Protein AF-A0A7X0IZ87-F1 (afdb_monomer)

Structure (mmCIF, N/CA/C/O backbone):
data_AF-A0A7X0IZ87-F1
#
_entry.id   AF-A0A7X0IZ87-F1
#
loop_
_atom_site.group_PDB
_atom_site.id
_atom_site.type_symbol
_atom_site.label_atom_id
_atom_site.label_alt_id
_atom_site.label_comp_id
_atom_site.label_asym_id
_atom_site.label_entity_id
_atom_site.label_seq_id
_atom_site.pdbx_PDB_ins_code
_atom_site.Cartn_x
_atom_site.Cartn_y
_atom_site.Cartn_z
_atom_site.occupancy
_atom_site.B_iso_or_equiv
_atom_site.auth_seq_id
_atom_site.auth_comp_id
_atom_site.auth_asym_id
_atom_site.auth_atom_id
_atom_site.pdbx_PDB_model_num
ATOM 1 N N . MET A 1 1 ? -37.118 -0.835 -7.714 1.00 41.34 1 MET A N 1
ATOM 2 C CA . MET A 1 1 ? -36.162 -0.136 -6.827 1.00 41.34 1 MET A CA 1
ATOM 3 C C . MET A 1 1 ? -36.155 -0.870 -5.497 1.00 41.34 1 MET A C 1
ATOM 5 O O . MET A 1 1 ? -37.149 -0.813 -4.791 1.00 41.34 1 MET A O 1
ATOM 9 N N . ALA A 1 2 ? -35.115 -1.652 -5.203 1.00 43.41 2 ALA A N 1
ATOM 10 C CA . ALA A 1 2 ? -35.039 -2.392 -3.946 1.00 43.41 2 ALA A CA 1
ATOM 11 C C . ALA A 1 2 ? -34.623 -1.430 -2.823 1.00 43.41 2 ALA A C 1
ATOM 13 O O . ALA A 1 2 ? -33.450 -1.084 -2.689 1.00 43.41 2 ALA A O 1
ATOM 14 N N . THR A 1 3 ? -35.591 -0.963 -2.040 1.00 53.06 3 THR A N 1
ATOM 15 C CA . THR A 1 3 ? -35.353 -0.289 -0.762 1.00 53.06 3 THR A CA 1
ATOM 16 C C . THR A 1 3 ? -34.853 -1.335 0.230 1.00 53.06 3 THR A C 1
ATOM 18 O O . THR A 1 3 ? -35.638 -2.000 0.899 1.00 53.06 3 THR A O 1
ATOM 21 N N . GLY A 1 4 ? -33.537 -1.550 0.256 1.00 57.09 4 GLY A N 1
ATOM 22 C CA . GLY A 1 4 ? -32.901 -2.477 1.185 1.00 57.09 4 GLY A CA 1
ATOM 23 C C . GLY A 1 4 ? -33.072 -1.985 2.618 1.00 57.09 4 GLY A C 1
ATOM 24 O O . GLY A 1 4 ? -32.420 -1.024 3.028 1.00 57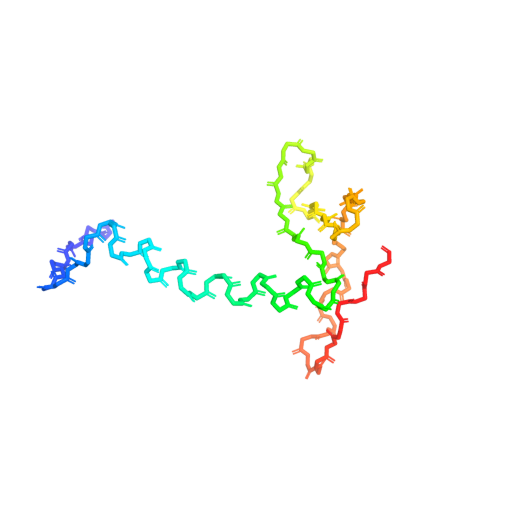.09 4 GLY A O 1
ATOM 25 N N . GLU A 1 5 ? -33.952 -2.635 3.375 1.00 59.97 5 GLU A N 1
ATOM 26 C CA . GLU A 1 5 ? -34.069 -2.445 4.816 1.00 59.97 5 GLU A CA 1
ATOM 27 C C . GLU A 1 5 ? -32.686 -2.623 5.454 1.00 59.97 5 GLU A C 1
ATOM 29 O O . GLU A 1 5 ? -32.057 -3.681 5.348 1.00 59.97 5 GLU A O 1
ATOM 34 N N . LYS A 1 6 ? -32.177 -1.565 6.097 1.00 65.31 6 LYS A N 1
ATOM 35 C CA . LYS A 1 6 ? -30.925 -1.615 6.856 1.00 65.31 6 LYS A CA 1
ATOM 36 C C . LYS A 1 6 ? -31.125 -2.576 8.025 1.00 65.31 6 LYS A C 1
ATOM 38 O O . LYS A 1 6 ? -31.597 -2.169 9.085 1.00 65.31 6 LYS A O 1
ATOM 43 N N . ARG A 1 7 ? -30.767 -3.849 7.836 1.00 66.12 7 ARG A N 1
ATOM 44 C CA . ARG A 1 7 ? -30.656 -4.825 8.924 1.00 66.12 7 ARG A CA 1
ATOM 45 C C . ARG A 1 7 ? -29.737 -4.215 9.980 1.00 66.12 7 ARG A C 1
ATOM 47 O O . ARG A 1 7 ? -28.547 -4.033 9.728 1.00 66.12 7 ARG A O 1
ATOM 54 N N . LYS A 1 8 ? -30.304 -3.825 11.126 1.00 62.88 8 LYS A N 1
ATOM 55 C CA . LYS A 1 8 ? -29.536 -3.309 12.261 1.00 62.88 8 LYS A CA 1
ATOM 56 C C . LYS A 1 8 ? -28.564 -4.406 12.676 1.00 62.88 8 LYS A C 1
ATOM 58 O O . LYS A 1 8 ? -28.984 -5.462 13.140 1.00 62.88 8 LYS A O 1
ATOM 63 N N . LEU A 1 9 ? -27.275 -4.175 12.451 1.00 67.62 9 LEU A N 1
ATOM 64 C CA . LEU A 1 9 ? -26.228 -5.042 12.969 1.00 67.62 9 LEU A CA 1
ATOM 65 C C . LEU A 1 9 ? -26.371 -5.043 14.494 1.00 67.62 9 LEU A C 1
ATOM 67 O O . LEU A 1 9 ? -26.313 -3.987 15.118 1.00 67.62 9 LEU A O 1
ATOM 71 N N . PHE A 1 10 ? -26.591 -6.220 15.082 1.00 67.81 10 PHE A N 1
AT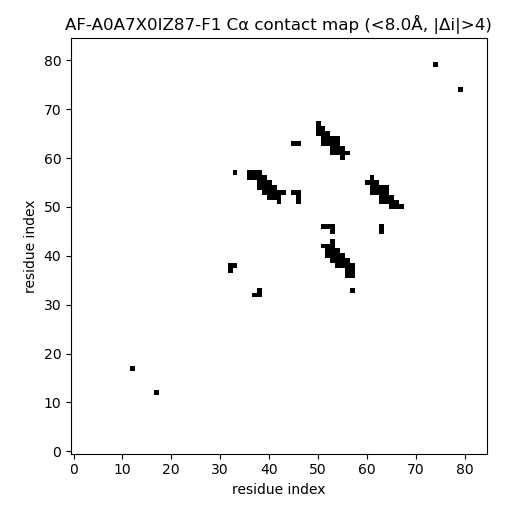OM 72 C CA . PHE A 1 10 ? -26.747 -6.387 16.534 1.00 67.81 10 PHE A CA 1
ATOM 73 C C . PHE A 1 10 ? -25.508 -5.929 17.317 1.00 67.81 10 PHE A C 1
ATOM 75 O O . PHE A 1 10 ? -25.584 -5.684 18.516 1.00 67.81 10 PHE A O 1
ATOM 82 N N . PHE A 1 11 ? -24.372 -5.794 16.631 1.00 75.62 11 PHE A N 1
ATOM 83 C CA . PHE A 1 11 ? -23.132 -5.285 17.179 1.00 75.62 11 PHE A CA 1
ATOM 84 C C . PHE A 1 11 ? -22.312 -4.624 16.065 1.00 75.62 11 PHE A C 1
ATOM 86 O O . PHE A 1 11 ? -21.979 -5.261 15.063 1.00 75.62 11 PHE A O 1
ATOM 93 N N . GLU A 1 12 ? -21.979 -3.348 16.235 1.00 82.44 12 GLU A N 1
ATOM 94 C CA . GLU A 1 12 ? -21.047 -2.624 15.376 1.00 82.44 12 GLU A CA 1
ATOM 95 C C . GLU A 1 12 ? -19.906 -2.090 16.242 1.00 82.44 12 GLU A C 1
ATOM 97 O O . GLU A 1 12 ? -20.135 -1.383 17.220 1.00 82.44 12 GLU A O 1
ATOM 102 N N . LEU A 1 13 ? -18.668 -2.436 15.881 1.00 85.50 13 LEU A N 1
ATOM 103 C CA . LEU A 1 13 ? -17.484 -1.908 16.554 1.00 85.50 13 LEU A CA 1
ATOM 104 C C . LEU A 1 13 ? -17.429 -0.386 16.418 1.00 85.50 13 LEU A C 1
ATOM 106 O O . LEU A 1 13 ? -17.714 0.163 15.347 1.00 85.50 13 LEU A O 1
ATOM 110 N N . SER A 1 14 ? -16.964 0.289 17.467 1.00 90.44 14 SER A N 1
ATOM 111 C CA . SER A 1 14 ? -16.674 1.716 17.381 1.00 90.44 14 SER A CA 1
ATOM 112 C C . SER A 1 14 ? -15.642 1.987 16.280 1.00 90.44 14 SER A C 1
ATOM 114 O O . SER A 1 14 ? -14.819 1.135 15.923 1.00 90.44 14 SER A O 1
ATOM 116 N N . LYS A 1 15 ? -15.644 3.209 15.737 1.00 89.69 15 LYS A N 1
ATOM 117 C CA . LYS A 1 15 ? -14.664 3.626 14.719 1.00 89.69 15 LYS A CA 1
ATOM 118 C C . LYS A 1 15 ? -13.218 3.380 15.181 1.00 89.69 15 LYS A C 1
ATOM 120 O O . LYS A 1 15 ? -12.404 2.903 14.395 1.00 89.69 15 LYS A O 1
ATOM 125 N N . SER A 1 16 ? -12.936 3.645 16.457 1.00 92.62 16 SER A N 1
ATOM 126 C CA . SER A 1 16 ? -11.622 3.434 17.075 1.00 92.62 16 SER A CA 1
ATOM 127 C C . SER A 1 16 ? -11.217 1.957 17.086 1.00 92.62 16 SER A C 1
ATOM 129 O O . SER A 1 16 ? -10.103 1.604 16.701 1.00 92.62 16 SER A O 1
ATOM 131 N N . GLU A 1 17 ? -12.134 1.057 17.446 1.00 92.44 17 GLU A N 1
ATOM 132 C CA . GLU A 1 17 ? -11.853 -0.382 17.464 1.00 92.44 17 GLU A CA 1
ATOM 133 C C . GLU A 1 17 ? -11.649 -0.952 16.062 1.00 92.44 17 GLU A C 1
ATOM 135 O O . GLU A 1 17 ? -10.760 -1.785 15.862 1.00 92.44 17 GLU A O 1
ATOM 140 N N . LYS A 1 18 ? -12.431 -0.483 15.082 1.00 92.00 18 LYS A N 1
ATOM 141 C CA . LYS A 1 18 ? -12.233 -0.834 13.670 1.00 92.00 18 LYS A CA 1
ATOM 142 C C . LYS A 1 18 ? -10.846 -0.413 13.198 1.00 92.00 18 LYS A C 1
ATOM 144 O O . LYS A 1 18 ? -10.134 -1.222 12.608 1.00 92.00 18 LYS A O 1
ATOM 149 N N . GLU A 1 19 ? -10.436 0.817 13.502 1.00 93.38 19 GLU A N 1
ATOM 150 C CA . GLU A 1 19 ? -9.113 1.322 13.140 1.00 93.38 19 GLU A CA 1
ATOM 151 C C . GLU A 1 19 ? -7.992 0.533 13.827 1.00 93.38 19 GLU A C 1
ATOM 153 O O . GLU A 1 19 ? -7.027 0.139 13.173 1.00 93.38 19 GLU A O 1
ATOM 158 N N . LYS A 1 20 ? -8.134 0.233 15.123 1.00 94.88 20 LYS A N 1
ATOM 159 C CA . LYS A 1 20 ? -7.156 -0.560 15.877 1.00 94.88 20 LYS A CA 1
ATOM 160 C C . LYS A 1 20 ? -6.974 -1.951 15.272 1.00 94.88 20 LYS A C 1
ATOM 162 O O . LYS A 1 20 ? -5.839 -2.360 15.032 1.00 94.88 20 LYS A O 1
ATOM 167 N N . ARG A 1 21 ? -8.077 -2.655 14.985 1.00 92.94 21 ARG A N 1
ATOM 168 C CA . ARG A 1 21 ? -8.045 -3.984 14.348 1.00 92.94 21 ARG A CA 1
ATOM 169 C C . ARG A 1 21 ? -7.479 -3.928 12.932 1.00 92.94 21 ARG A C 1
ATOM 171 O O . ARG A 1 21 ? -6.735 -4.814 12.525 1.00 92.94 21 ARG A O 1
ATOM 178 N N . PHE A 1 22 ? -7.796 -2.877 12.184 1.00 92.12 22 PHE A N 1
ATOM 179 C CA . PHE A 1 22 ? -7.245 -2.692 10.849 1.00 92.12 22 PHE A CA 1
ATOM 180 C C . PHE A 1 22 ? -5.727 -2.478 10.901 1.00 92.12 22 PHE A C 1
ATOM 182 O O . PHE A 1 22 ? -4.977 -3.183 10.228 1.00 92.12 22 PHE A O 1
ATOM 189 N N . ARG A 1 23 ? -5.250 -1.576 11.767 1.00 92.69 23 ARG A N 1
ATOM 190 C CA . ARG A 1 23 ? -3.816 -1.304 11.955 1.00 92.69 23 ARG A CA 1
ATOM 191 C C . ARG A 1 23 ? -3.046 -2.522 12.463 1.00 92.69 23 ARG A C 1
ATOM 193 O O . ARG A 1 23 ? -1.914 -2.725 12.030 1.00 92.69 23 ARG A O 1
ATOM 200 N N . SER A 1 24 ? -3.639 -3.349 13.330 1.00 94.56 24 SER A N 1
ATOM 201 C CA . SER A 1 24 ? -2.973 -4.561 13.830 1.00 94.56 24 SER A CA 1
ATOM 202 C C . SER A 1 24 ? -2.698 -5.589 12.734 1.00 94.56 24 SER A C 1
ATOM 204 O O . SER A 1 24 ? -1.738 -6.340 12.851 1.00 94.56 24 SER A O 1
ATOM 206 N N . VAL A 1 25 ? -3.504 -5.610 11.668 1.00 92.88 25 VAL A N 1
ATOM 207 C CA . VAL A 1 25 ? -3.287 -6.483 10.503 1.00 92.88 25 VAL A CA 1
ATOM 208 C C . VAL A 1 25 ? -2.416 -5.799 9.449 1.00 92.88 25 VAL A C 1
ATOM 210 O O . VAL A 1 25 ? -1.522 -6.423 8.882 1.00 92.88 25 VAL A O 1
ATOM 213 N N . LEU A 1 26 ? -2.630 -4.504 9.209 1.00 90.25 26 LEU A N 1
ATOM 214 C CA . LEU A 1 26 ? -1.903 -3.748 8.193 1.00 90.25 26 LEU A CA 1
ATOM 215 C C . LEU A 1 26 ? -0.406 -3.629 8.517 1.00 90.25 26 LEU A C 1
ATOM 217 O O . LEU A 1 26 ? 0.430 -3.820 7.636 1.00 90.25 26 LEU A O 1
ATOM 221 N N . ASN A 1 27 ? -0.052 -3.337 9.771 1.00 90.69 27 ASN A N 1
ATOM 222 C CA . ASN A 1 27 ? 1.337 -3.074 10.152 1.00 90.69 27 ASN A CA 1
ATOM 223 C C . ASN A 1 27 ? 2.275 -4.279 9.916 1.00 90.69 27 ASN A C 1
ATOM 225 O O . ASN A 1 27 ? 3.336 -4.074 9.321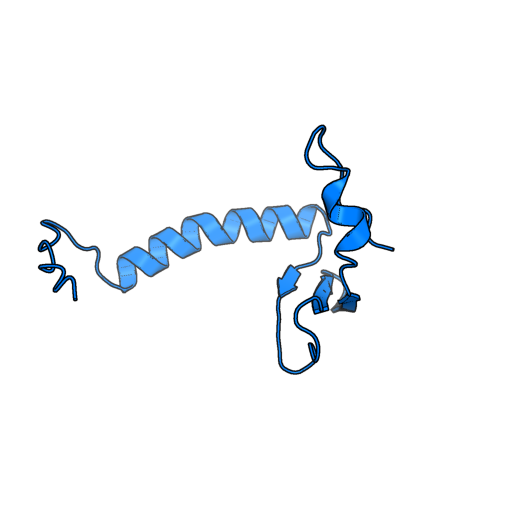 1.00 90.69 27 ASN A O 1
ATOM 229 N N . PRO A 1 28 ? 1.926 -5.524 10.307 1.00 91.31 28 PRO A N 1
ATOM 230 C CA . PRO A 1 28 ? 2.733 -6.701 9.984 1.00 91.31 28 PRO A CA 1
ATOM 231 C C . PRO A 1 28 ? 2.935 -6.915 8.482 1.00 91.31 28 PRO A C 1
ATOM 233 O O . PRO A 1 28 ? 4.042 -7.235 8.056 1.00 91.31 28 PRO A O 1
ATOM 236 N N . VAL A 1 29 ? 1.890 -6.702 7.675 1.00 87.56 29 VAL A N 1
ATOM 237 C CA . VAL A 1 29 ? 1.966 -6.848 6.213 1.00 87.56 29 VAL A CA 1
ATOM 238 C C . VAL A 1 29 ? 2.907 -5.804 5.620 1.00 87.56 29 VAL A C 1
ATOM 240 O O . VAL A 1 29 ? 3.801 -6.148 4.853 1.00 87.56 29 VAL A O 1
ATOM 243 N N . LEU A 1 30 ? 2.774 -4.539 6.026 1.00 84.06 30 LEU A N 1
ATOM 244 C CA . LEU A 1 30 ? 3.672 -3.474 5.576 1.00 84.06 30 LEU A CA 1
ATOM 245 C C . LEU A 1 30 ? 5.127 -3.734 5.983 1.00 84.06 30 LEU A C 1
ATOM 247 O O . LEU A 1 30 ? 6.035 -3.495 5.187 1.00 84.06 30 LEU A O 1
ATOM 251 N N . LYS A 1 31 ? 5.354 -4.250 7.198 1.00 85.94 31 LYS A N 1
ATOM 252 C CA . LYS A 1 31 ? 6.692 -4.622 7.670 1.00 85.94 31 LYS A CA 1
ATOM 253 C C . LYS A 1 31 ? 7.292 -5.735 6.808 1.00 85.94 31 LYS A C 1
ATOM 255 O O . LYS A 1 31 ? 8.394 -5.557 6.297 1.00 85.94 31 LYS A O 1
ATOM 260 N N . ARG A 1 32 ? 6.544 -6.819 6.574 1.00 86.56 32 ARG A N 1
ATOM 261 C CA . ARG A 1 32 ? 6.966 -7.926 5.700 1.00 86.56 32 ARG A CA 1
ATOM 262 C C . ARG A 1 32 ? 7.277 -7.434 4.284 1.00 86.56 32 ARG A C 1
ATOM 264 O O . ARG A 1 32 ? 8.317 -7.776 3.737 1.00 86.56 32 ARG A O 1
ATOM 271 N N . ASN A 1 33 ? 6.419 -6.601 3.698 1.00 82.69 33 ASN A N 1
ATOM 272 C CA . ASN A 1 33 ? 6.637 -6.081 2.345 1.00 82.69 33 ASN A CA 1
ATOM 273 C C . ASN A 1 33 ? 7.914 -5.235 2.262 1.00 82.69 33 ASN A C 1
ATOM 275 O O . ASN A 1 33 ? 8.663 -5.342 1.293 1.00 82.69 33 ASN A O 1
ATOM 279 N N . ARG A 1 34 ? 8.198 -4.434 3.298 1.00 79.81 34 ARG A N 1
ATOM 280 C CA . ARG A 1 34 ? 9.441 -3.661 3.387 1.00 79.81 34 ARG A CA 1
ATOM 281 C C . ARG A 1 34 ? 10.671 -4.564 3.483 1.00 79.81 34 ARG A C 1
ATOM 283 O O . ARG A 1 34 ? 11.650 -4.294 2.798 1.00 79.81 34 ARG A O 1
ATOM 290 N N . GLU A 1 35 ? 10.620 -5.616 4.299 1.00 85.62 35 GLU A N 1
ATOM 291 C CA . GLU A 1 35 ? 11.703 -6.606 4.428 1.00 85.62 35 GLU A CA 1
ATOM 292 C C . GLU A 1 35 ? 11.969 -7.341 3.105 1.00 85.62 35 GLU A C 1
ATOM 294 O O . GLU A 1 35 ? 13.115 -7.624 2.772 1.00 85.62 35 GLU A O 1
ATOM 299 N N . LEU A 1 36 ? 10.924 -7.572 2.306 1.00 85.56 36 LEU A N 1
ATOM 300 C CA . LEU A 1 36 ? 11.012 -8.179 0.975 1.00 85.56 36 LEU A CA 1
ATOM 301 C C . LEU A 1 36 ? 11.368 -7.185 -0.144 1.00 85.56 36 LEU A C 1
ATOM 303 O O . LEU A 1 36 ? 11.320 -7.548 -1.317 1.00 85.56 36 LEU A O 1
ATOM 307 N N . ASN A 1 37 ? 11.693 -5.931 0.188 1.00 82.00 37 ASN A N 1
ATOM 308 C CA . ASN A 1 37 ? 11.934 -4.853 -0.777 1.00 82.00 37 ASN 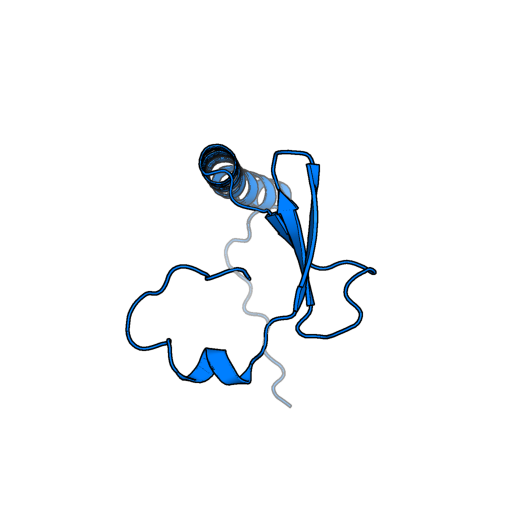A CA 1
ATOM 309 C C . ASN A 1 37 ? 10.800 -4.655 -1.803 1.00 82.00 37 ASN A C 1
ATOM 311 O O . ASN A 1 37 ? 11.029 -4.177 -2.917 1.00 82.00 37 ASN A O 1
ATOM 315 N N . GLN A 1 38 ? 9.565 -4.991 -1.431 1.00 84.12 38 GLN A N 1
ATOM 316 C CA . GLN A 1 38 ? 8.415 -4.840 -2.310 1.00 84.12 38 GLN A CA 1
ATOM 317 C C . GLN A 1 38 ? 7.962 -3.375 -2.373 1.00 84.12 38 GLN A C 1
ATOM 319 O O . GLN A 1 38 ? 7.958 -2.678 -1.350 1.00 84.12 38 GLN A O 1
ATOM 324 N N . PRO A 1 39 ? 7.560 -2.885 -3.557 1.00 85.94 39 PRO A N 1
ATOM 325 C CA . PRO A 1 39 ? 7.024 -1.543 -3.690 1.00 85.94 39 PRO A CA 1
ATOM 326 C C . PRO A 1 39 ? 5.631 -1.444 -3.064 1.00 85.94 39 PRO A C 1
ATOM 328 O O . PRO A 1 39 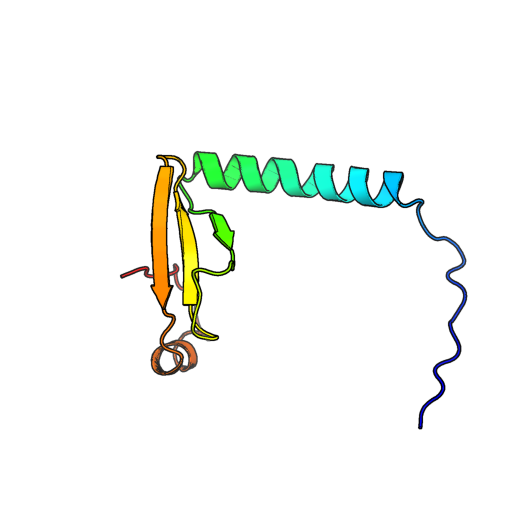? 4.811 -2.357 -3.154 1.00 85.94 39 PRO A O 1
ATOM 331 N N . VAL A 1 40 ? 5.333 -0.288 -2.477 1.00 87.31 40 VAL A N 1
ATOM 332 C CA . VAL A 1 40 ? 3.960 0.087 -2.137 1.00 87.31 40 VAL A CA 1
ATOM 333 C C . VAL A 1 40 ? 3.287 0.587 -3.407 1.00 87.31 40 VAL A C 1
ATOM 335 O O . VAL A 1 40 ? 3.772 1.537 -4.025 1.00 87.31 40 VAL A O 1
ATOM 338 N N . VAL A 1 41 ? 2.178 -0.049 -3.777 1.00 88.00 41 VAL A N 1
ATOM 339 C CA . VAL A 1 41 ? 1.405 0.280 -4.978 1.00 88.00 41 VAL A CA 1
ATOM 340 C C . VAL A 1 41 ? 0.180 1.100 -4.590 1.00 88.00 41 VAL A C 1
ATOM 342 O O . VAL A 1 41 ? -0.602 0.686 -3.735 1.00 88.00 41 VAL A O 1
ATOM 345 N N . PHE A 1 42 ? 0.009 2.271 -5.195 1.00 88.38 42 PHE A N 1
ATOM 346 C CA . PHE A 1 42 ? -1.138 3.146 -4.942 1.00 88.38 42 PHE A CA 1
ATOM 347 C C . PHE A 1 42 ? -1.463 4.018 -6.159 1.00 88.38 42 PHE A C 1
ATOM 349 O O . PHE A 1 42 ? -0.722 4.049 -7.138 1.00 88.38 42 PHE A O 1
ATOM 356 N N . ARG A 1 43 ? -2.590 4.735 -6.104 1.00 88.00 43 ARG A N 1
ATOM 357 C CA . ARG A 1 43 ? -2.994 5.704 -7.132 1.00 88.00 43 ARG A CA 1
ATOM 358 C C . ARG A 1 43 ? -3.061 7.103 -6.540 1.00 88.00 43 ARG A C 1
ATOM 360 O O . ARG A 1 43 ? -3.527 7.279 -5.417 1.00 88.00 43 ARG A O 1
ATOM 367 N N . ASN A 1 44 ? -2.599 8.085 -7.300 1.00 89.25 44 ASN A N 1
ATOM 368 C CA . ASN A 1 44 ? -2.682 9.505 -6.968 1.00 89.25 44 ASN A CA 1
ATOM 369 C C . ASN A 1 44 ? -2.898 10.329 -8.255 1.00 89.25 44 ASN A C 1
ATOM 371 O O . ASN A 1 44 ? -3.166 9.766 -9.316 1.00 89.25 44 ASN A O 1
ATOM 375 N N . SER A 1 45 ? -2.762 11.654 -8.166 1.00 90.44 45 SER A N 1
ATOM 376 C CA . SER A 1 45 ? -2.915 12.584 -9.295 1.00 90.44 45 SER A CA 1
ATOM 377 C C . SER A 1 45 ? -1.910 12.390 -10.439 1.00 90.44 45 SER A C 1
ATOM 379 O O . SER A 1 45 ? -2.118 12.957 -11.506 1.00 90.44 45 SER A O 1
ATOM 381 N N . LEU A 1 46 ? -0.851 11.593 -10.248 1.00 87.50 46 LEU A N 1
ATOM 382 C CA . LEU A 1 46 ? 0.112 11.252 -11.301 1.00 87.50 46 LEU A CA 1
ATOM 383 C C . LEU A 1 46 ? -0.407 10.140 -12.231 1.00 87.50 46 LEU A C 1
ATOM 385 O O . LEU A 1 46 ? 0.123 9.945 -13.320 1.00 87.50 46 LEU A O 1
ATOM 389 N N . CYS A 1 47 ? -1.431 9.388 -11.815 1.00 89.12 47 CYS A N 1
ATOM 390 C CA . CYS A 1 47 ? -2.039 8.335 -12.624 1.00 89.12 47 CYS A CA 1
ATOM 391 C C . CYS A 1 47 ? -3.130 8.929 -13.527 1.00 89.12 47 CYS A C 1
ATOM 393 O O . CYS A 1 47 ? -4.279 9.068 -13.103 1.00 89.12 47 CYS A O 1
ATOM 395 N N . HIS A 1 48 ? -2.790 9.248 -14.776 1.00 90.06 48 HIS A N 1
ATOM 396 C CA . HIS A 1 48 ? -3.735 9.823 -15.741 1.00 90.06 48 HIS A CA 1
ATOM 397 C C . HIS A 1 48 ? -4.674 8.779 -16.354 1.00 90.06 48 HIS A C 1
ATOM 399 O O . HIS A 1 48 ? -5.808 9.096 -16.709 1.00 90.06 48 HIS A O 1
ATOM 405 N N . LYS A 1 49 ? -4.218 7.527 -16.467 1.00 86.19 49 LYS A N 1
ATOM 406 C CA . LYS A 1 49 ? -5.008 6.423 -17.024 1.00 86.19 49 LYS A CA 1
ATOM 407 C C . LYS A 1 49 ? -5.537 5.485 -15.941 1.00 86.19 49 LYS A C 1
ATOM 409 O O . LYS A 1 49 ? -4.999 5.389 -14.837 1.00 86.19 49 LYS A O 1
ATOM 414 N N . SER A 1 50 ? -6.599 4.748 -16.271 1.00 84.75 50 SER A N 1
ATOM 415 C CA . SER A 1 50 ? -7.234 3.774 -15.373 1.00 84.75 50 SER A CA 1
ATOM 416 C C . SER A 1 50 ? -6.331 2.592 -15.014 1.00 84.75 50 SER A C 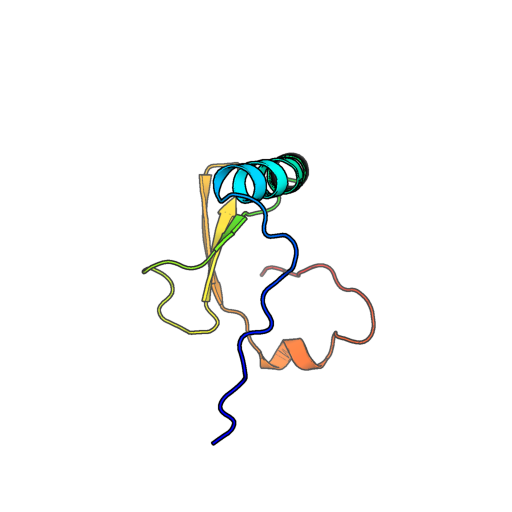1
ATOM 418 O O . SER A 1 50 ? -6.485 2.038 -13.927 1.00 84.75 50 SER A O 1
ATOM 420 N N . ASN A 1 51 ? -5.389 2.251 -15.889 1.00 85.62 51 ASN A N 1
ATOM 421 C CA . ASN A 1 51 ? -4.439 1.150 -15.761 1.00 85.62 51 ASN A CA 1
ATOM 422 C C . ASN A 1 51 ? -3.057 1.583 -15.238 1.00 85.62 51 ASN A C 1
ATOM 424 O O . ASN A 1 51 ? -2.130 0.778 -15.256 1.00 85.62 51 ASN A O 1
ATOM 428 N N . GLN A 1 52 ? -2.905 2.831 -14.784 1.00 88.19 52 GLN A N 1
ATOM 429 C CA . GLN A 1 52 ? -1.654 3.340 -14.225 1.00 88.19 52 GLN A CA 1
ATOM 430 C C . GLN A 1 52 ? -1.647 3.308 -12.695 1.00 88.19 52 GLN A C 1
ATOM 432 O O . GLN A 1 52 ? -2.638 3.661 -12.048 1.00 88.19 52 GLN A O 1
ATOM 437 N N . PHE A 1 53 ? -0.499 2.944 -12.125 1.00 90.56 53 PHE A N 1
ATOM 438 C CA . PHE A 1 53 ? -0.271 2.841 -10.685 1.00 90.56 53 PHE A CA 1
ATOM 439 C C . PHE A 1 53 ? 1.112 3.374 -10.310 1.00 90.56 53 PHE A C 1
ATOM 441 O O . PHE A 1 53 ? 2.076 3.194 -11.046 1.00 90.56 53 PHE A O 1
ATOM 448 N N . VAL A 1 54 ? 1.230 4.002 -9.141 1.00 90.62 54 VAL A N 1
ATOM 449 C CA . VAL A 1 54 ? 2.517 4.420 -8.579 1.00 90.62 54 VAL A CA 1
ATOM 450 C C . VAL A 1 54 ? 3.096 3.284 -7.750 1.00 90.62 54 VAL A C 1
ATOM 452 O O . VAL A 1 54 ? 2.468 2.825 -6.799 1.00 90.62 54 VAL A O 1
ATOM 455 N N . HIS A 1 55 ? 4.314 2.873 -8.081 1.00 91.38 55 HIS A N 1
ATOM 456 C CA . HIS A 1 55 ? 5.143 1.965 -7.302 1.00 91.38 55 HIS A CA 1
ATOM 457 C C . HIS A 1 55 ? 6.184 2.776 -6.537 1.00 91.38 55 HIS A C 1
ATOM 459 O O . HIS A 1 55 ? 7.084 3.363 -7.139 1.00 91.38 55 HIS A O 1
ATOM 465 N N . LYS A 1 56 ? 6.086 2.800 -5.206 1.00 87.75 56 LYS A N 1
ATOM 466 C CA . LYS A 1 56 ? 7.079 3.432 -4.330 1.00 87.75 56 LYS A CA 1
ATOM 467 C C . LYS A 1 56 ? 7.913 2.374 -3.626 1.00 87.75 56 LYS A C 1
ATOM 469 O O . LYS A 1 56 ? 7.407 1.647 -2.773 1.00 87.75 56 LYS A O 1
ATOM 474 N N . TYR A 1 57 ? 9.194 2.316 -3.960 1.00 87.31 57 TYR A N 1
ATOM 475 C CA . TYR A 1 57 ? 10.140 1.377 -3.370 1.00 87.31 57 TYR A CA 1
ATOM 476 C C . TYR A 1 57 ? 10.672 1.881 -2.017 1.00 87.31 57 TYR A C 1
ATOM 478 O O . TYR A 1 57 ? 10.707 3.094 -1.777 1.00 87.31 57 TYR A O 1
ATOM 486 N N . PRO A 1 58 ? 11.147 0.982 -1.131 1.00 83.50 58 PRO A N 1
ATOM 487 C CA . PRO A 1 58 ? 11.717 1.367 0.165 1.00 83.50 58 PRO A CA 1
ATOM 488 C C . PRO A 1 58 ? 12.935 2.299 0.081 1.00 83.50 58 PRO A C 1
ATOM 490 O O . PRO A 1 58 ? 13.190 3.050 1.017 1.00 83.50 58 PRO A O 1
ATOM 493 N N . ASN A 1 59 ? 13.659 2.290 -1.042 1.00 84.25 59 ASN A N 1
ATOM 494 C CA . ASN A 1 59 ? 14.800 3.175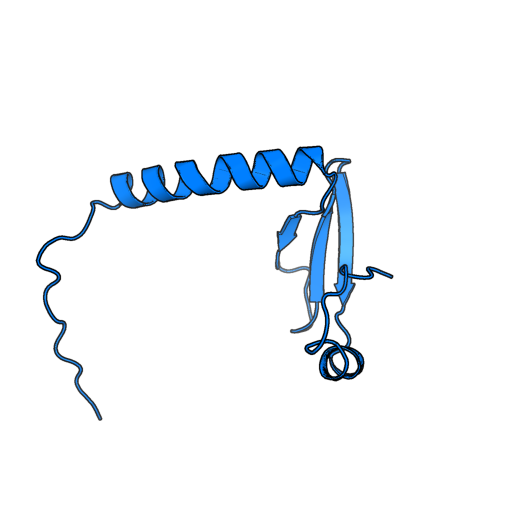 -1.313 1.00 84.25 59 ASN A CA 1
ATOM 495 C C . ASN A 1 59 ? 14.396 4.602 -1.742 1.00 84.25 59 ASN A C 1
ATOM 497 O O . ASN A 1 59 ? 15.256 5.398 -2.107 1.00 84.25 59 ASN A O 1
ATOM 501 N N . GLY A 1 60 ? 13.099 4.920 -1.753 1.00 84.44 60 GLY A N 1
ATOM 502 C CA . GLY A 1 60 ? 12.581 6.230 -2.142 1.00 84.44 60 GLY A CA 1
ATOM 503 C C . GLY A 1 60 ? 12.344 6.405 -3.643 1.00 84.44 60 GLY A C 1
ATOM 504 O O . GLY A 1 60 ? 11.702 7.385 -4.024 1.00 84.44 60 GLY A O 1
ATOM 505 N N . LYS A 1 61 ? 12.773 5.457 -4.491 1.00 86.31 61 LYS A N 1
ATOM 506 C CA . LYS A 1 61 ? 12.472 5.489 -5.928 1.00 86.31 61 LYS A CA 1
ATOM 507 C C . LYS A 1 61 ? 10.976 5.291 -6.165 1.00 86.31 61 LYS A C 1
ATOM 509 O O . LYS A 1 61 ? 10.335 4.459 -5.516 1.00 86.31 61 LYS A O 1
ATOM 514 N N . GLN A 1 62 ? 10.433 6.060 -7.101 1.00 90.44 62 GLN A N 1
ATOM 515 C CA . GLN A 1 62 ? 9.026 6.021 -7.480 1.00 90.44 62 GLN A CA 1
ATOM 516 C C . GLN A 1 62 ? 8.903 5.872 -8.990 1.00 90.44 62 GLN A C 1
ATOM 518 O O . GLN A 1 62 ? 9.590 6.568 -9.733 1.00 90.44 62 GLN A O 1
ATOM 523 N N . PHE A 1 63 ? 8.022 4.975 -9.421 1.00 89.56 63 PHE A N 1
ATOM 524 C CA . PHE A 1 63 ? 7.752 4.702 -10.829 1.00 89.56 63 PHE A CA 1
ATOM 525 C C . PHE A 1 63 ? 6.249 4.682 -11.065 1.00 89.56 63 PHE A C 1
ATOM 527 O O . PHE A 1 63 ? 5.494 4.233 -10.203 1.00 89.56 63 PHE A O 1
ATOM 534 N N . ILE A 1 64 ? 5.818 5.155 -12.230 1.00 90.69 64 ILE A N 1
ATOM 535 C CA . ILE A 1 64 ? 4.446 4.972 -12.698 1.00 90.69 64 ILE A CA 1
ATOM 536 C C . ILE A 1 64 ? 4.471 3.768 -13.625 1.00 90.69 64 ILE A C 1
ATOM 538 O O . ILE A 1 64 ? 5.195 3.769 -14.616 1.00 90.69 64 ILE A O 1
ATOM 542 N N . ILE A 1 65 ? 3.700 2.747 -13.284 1.00 88.25 65 ILE A N 1
ATOM 543 C CA . ILE A 1 65 ? 3.591 1.517 -14.058 1.00 88.25 65 ILE A CA 1
ATOM 544 C C . ILE A 1 65 ? 2.228 1.504 -14.722 1.00 88.25 65 ILE A C 1
ATO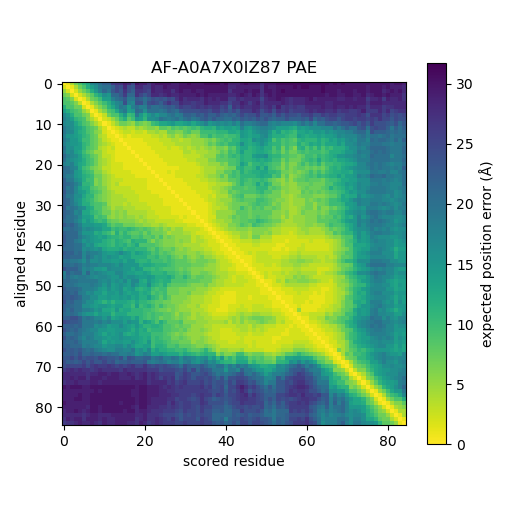M 546 O O . ILE A 1 65 ? 1.215 1.767 -14.074 1.00 88.25 65 ILE A O 1
ATOM 550 N N . GLU A 1 66 ? 2.212 1.211 -16.014 1.00 86.75 66 GLU A N 1
ATOM 551 C CA . GLU A 1 66 ? 0.998 1.007 -16.788 1.00 86.75 66 GLU A CA 1
ATOM 552 C C . GLU A 1 66 ? 0.800 -0.493 -17.017 1.00 86.75 66 GLU A C 1
ATOM 554 O O . GLU A 1 66 ? 1.678 -1.166 -17.551 1.00 86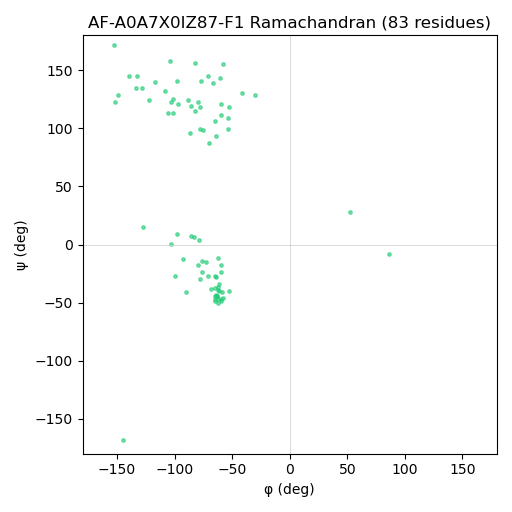.75 66 GLU A O 1
ATOM 559 N N . ILE A 1 67 ? -0.344 -1.027 -16.592 1.00 82.31 67 ILE A N 1
ATOM 560 C CA . ILE A 1 67 ? -0.682 -2.438 -16.789 1.00 82.31 67 ILE A CA 1
ATOM 561 C C . ILE A 1 67 ? -1.331 -2.598 -18.165 1.00 82.31 67 ILE A C 1
ATOM 563 O O . ILE A 1 67 ? -2.395 -2.025 -18.428 1.00 82.31 67 ILE A O 1
ATOM 567 N N . ASP A 1 68 ? -0.720 -3.400 -19.037 1.00 80.94 68 ASP A N 1
ATOM 568 C CA . ASP A 1 68 ? -1.368 -3.843 -20.271 1.00 80.94 68 ASP A CA 1
ATOM 569 C C . ASP A 1 68 ? -2.362 -4.971 -19.955 1.00 80.94 68 ASP A C 1
ATOM 571 O O . ASP A 1 68 ? -2.002 -6.034 -19.452 1.00 80.94 68 ASP A O 1
ATOM 575 N N . LEU A 1 69 ? -3.643 -4.733 -20.233 1.00 68.38 69 LEU A N 1
ATOM 576 C CA . LEU A 1 69 ? -4.710 -5.696 -19.965 1.00 68.38 69 LEU A CA 1
ATOM 577 C C . LEU A 1 69 ? -4.750 -6.838 -20.990 1.00 68.38 69 LEU A C 1
ATOM 579 O O . LEU A 1 69 ? -5.390 -7.854 -20.722 1.00 68.38 69 LEU A O 1
ATOM 583 N N . LYS A 1 70 ? -4.059 -6.718 -22.133 1.00 66.69 70 LYS A N 1
ATOM 584 C CA . LYS A 1 70 ? -4.019 -7.777 -23.157 1.00 66.69 70 LYS A CA 1
ATOM 585 C C . LYS A 1 70 ? -3.212 -9.001 -22.720 1.00 66.69 70 LYS A C 1
ATOM 587 O O . LYS A 1 70 ? -3.489 -10.104 -23.177 1.00 66.69 70 LYS A O 1
ATOM 592 N N . THR A 1 71 ? -2.241 -8.828 -21.828 1.00 57.09 71 THR A N 1
ATOM 593 C CA . THR A 1 71 ? -1.397 -9.915 -21.302 1.00 57.09 71 THR A CA 1
ATOM 594 C C . THR A 1 71 ? -1.939 -10.529 -20.007 1.00 57.09 71 THR A C 1
ATOM 596 O O . THR A 1 71 ? -1.489 -11.601 -19.605 1.00 57.09 71 THR A O 1
ATOM 599 N N . LEU A 1 72 ? -2.929 -9.898 -19.361 1.00 50.88 72 LEU A N 1
ATOM 600 C CA . LEU A 1 72 ? -3.497 -10.371 -18.093 1.00 50.88 72 LEU A CA 1
ATOM 601 C C . LEU A 1 72 ? -4.440 -11.578 -18.273 1.00 50.88 72 LEU A C 1
ATOM 603 O O . LEU A 1 72 ? -4.629 -12.364 -17.346 1.00 50.88 72 LEU A O 1
ATOM 607 N N . SER A 1 73 ? -5.015 -11.754 -19.467 1.00 43.97 73 SER A N 1
ATOM 608 C CA . SER A 1 73 ? -6.004 -12.802 -19.762 1.00 43.97 73 SER A CA 1
ATOM 609 C C . SER A 1 73 ? -5.418 -14.219 -19.851 1.00 43.97 73 SER A C 1
ATOM 611 O O . SER A 1 73 ? -6.171 -15.186 -19.802 1.00 43.97 73 SER A O 1
ATOM 613 N N . THR A 1 74 ? -4.095 -14.370 -19.963 1.00 39.72 74 THR A N 1
ATOM 614 C CA . THR A 1 74 ? -3.429 -15.663 -20.228 1.00 39.72 74 THR A CA 1
ATOM 615 C C . THR A 1 74 ? -2.772 -16.309 -19.005 1.00 39.72 74 THR A C 1
ATOM 617 O O . THR A 1 74 ? -2.171 -17.372 -19.133 1.00 39.72 74 THR A O 1
ATOM 620 N N . LYS A 1 75 ? -2.850 -15.695 -17.815 1.00 40.38 75 LYS A N 1
ATOM 621 C CA . LYS A 1 75 ? -2.052 -16.099 -16.635 1.00 40.38 75 LYS A CA 1
ATOM 622 C C . LYS A 1 75 ? -2.865 -16.358 -15.357 1.00 40.38 75 LYS A C 1
ATOM 624 O O . LYS A 1 75 ? -2.279 -16.456 -14.286 1.00 40.38 75 LYS A O 1
ATOM 629 N N . LEU A 1 76 ? -4.191 -16.504 -15.443 1.00 36.62 76 LEU A N 1
ATOM 630 C CA . LEU A 1 76 ? -5.031 -16.834 -14.275 1.00 36.62 76 LEU A CA 1
ATOM 631 C C . LEU A 1 76 ? -5.134 -18.348 -13.973 1.00 36.62 76 LEU A C 1
ATOM 633 O O . LEU A 1 76 ? -5.938 -18.736 -13.131 1.00 36.62 76 LEU A O 1
ATOM 637 N N . GLY A 1 77 ? -4.358 -19.190 -14.670 1.00 34.34 77 GLY A N 1
ATOM 638 C CA . GLY A 1 77 ? -4.380 -20.655 -14.533 1.00 34.34 77 GLY A CA 1
ATOM 639 C C . GLY A 1 77 ? -3.271 -21.255 -13.665 1.00 34.34 77 GLY A C 1
ATOM 640 O O . GLY A 1 77 ? -3.495 -22.279 -13.043 1.00 34.34 77 GLY A O 1
ATOM 641 N N . ASP A 1 78 ? -2.117 -20.604 -13.552 1.00 37.31 78 ASP A N 1
ATOM 642 C CA . ASP A 1 78 ? -0.995 -21.077 -12.742 1.00 37.31 78 ASP A CA 1
ATOM 643 C C . ASP A 1 78 ? -0.247 -19.850 -12.237 1.00 37.31 78 ASP A C 1
ATOM 645 O O . ASP A 1 78 ? 0.064 -18.959 -13.031 1.00 37.31 78 ASP A O 1
ATOM 649 N N . SER A 1 79 ? -0.009 -19.780 -10.922 1.00 47.81 79 SER A N 1
ATOM 650 C CA . SER A 1 79 ? 0.709 -18.694 -10.239 1.00 47.81 79 SER A CA 1
ATOM 651 C C . SER A 1 79 ? 1.771 -18.029 -11.117 1.00 47.81 79 SER A C 1
ATOM 653 O O . SER A 1 79 ? 2.675 -18.714 -11.600 1.00 47.81 79 SER A O 1
ATOM 655 N N . PRO A 1 80 ? 1.762 -16.692 -11.234 1.00 43.19 80 PRO A N 1
ATOM 656 C CA . PRO A 1 80 ? 2.992 -16.029 -11.622 1.00 43.19 80 PRO A CA 1
ATOM 657 C C . PRO A 1 80 ? 3.297 -14.821 -10.744 1.00 43.19 80 PRO A C 1
ATOM 659 O O . PRO A 1 80 ? 2.465 -13.955 -10.473 1.00 43.19 80 PRO A O 1
ATOM 662 N N . ALA A 1 81 ? 4.564 -14.766 -10.348 1.00 42.00 81 ALA A N 1
ATOM 663 C CA . ALA A 1 81 ? 5.233 -13.549 -9.950 1.00 42.00 81 ALA A CA 1
ATOM 664 C C . ALA A 1 81 ? 4.853 -12.401 -10.900 1.00 42.00 81 ALA A C 1
ATOM 666 O O . ALA A 1 81 ? 4.923 -12.541 -12.123 1.00 42.00 81 ALA A O 1
ATOM 667 N N . LEU A 1 82 ? 4.455 -11.273 -10.311 1.00 38.31 82 LEU A N 1
ATOM 668 C CA . LEU A 1 82 ? 4.335 -9.984 -10.981 1.00 38.31 82 LEU A CA 1
ATOM 669 C C . LEU A 1 82 ? 5.670 -9.664 -11.663 1.00 38.31 82 LEU A C 1
ATOM 671 O O . LEU A 1 82 ? 6.622 -9.225 -11.021 1.00 38.31 82 LEU A O 1
ATOM 675 N N . MET A 1 83 ? 5.736 -9.926 -12.967 1.00 34.94 83 MET A N 1
ATOM 676 C CA . MET A 1 83 ? 6.809 -9.467 -13.833 1.00 34.94 83 MET A CA 1
ATOM 677 C C . MET A 1 83 ? 6.564 -7.974 -14.067 1.00 34.94 83 MET A C 1
ATOM 679 O O . MET A 1 83 ? 5.686 -7.584 -14.833 1.00 34.94 83 MET A O 1
ATOM 683 N N . ILE A 1 84 ? 7.279 -7.153 -13.303 1.00 41.50 84 ILE A N 1
ATOM 684 C CA . ILE A 1 84 ? 7.395 -5.714 -13.520 1.00 41.50 84 ILE A CA 1
ATOM 685 C C . ILE A 1 84 ? 8.480 -5.541 -14.588 1.00 41.50 84 ILE A C 1
ATOM 687 O O . ILE A 1 84 ? 9.621 -5.934 -14.339 1.00 41.50 84 ILE A O 1
ATOM 691 N N . ILE A 1 85 ? 8.112 -5.024 -15.764 1.00 36.88 85 ILE A N 1
ATOM 692 C CA . ILE A 1 85 ? 9.061 -4.492 -16.757 1.00 36.88 85 ILE A CA 1
ATOM 693 C C . ILE A 1 85 ? 9.306 -3.024 -16.416 1.00 36.88 85 ILE A C 1
ATOM 695 O O . ILE A 1 85 ? 8.302 -2.332 -16.123 1.00 36.88 85 ILE A O 1
#

Nearest PDB structures (foldseek):
  2n8n-assembly1_A  TM=5.204E-01  e=5.617E-01  Staphylococcus aureus subsp. aureus Mu50
  6epe-assembly1_L  TM=3.545E-01  e=4.632E-01  Rattus norvegicus
  5vhi-assembly1_A  TM=4.478E-01  e=1.001E+00  Homo sapiens
  9e8k-assembly1_B  TM=4.112E-01  e=1.674E+00  Homo sapiens
  5gjq-assembly1_J  TM=3.463E-01  e=3.183E+00  Homo sapiens

Mean predicted aligned error: 13.34 Å

Foldseek 3Di:
DDPDDPPPDPDDDDPVVVVVVVCVVVVVVVVVCLVVQFFDWADDPVCPDPQWIWTQTPVRDIDIAGDDPVVVVPPPPDDDDPPGD

pLDDT: mean 75.75, std 19.19, range [34.34, 94.88]

Organism: NCBI:txid188932

Secondary structure (DSSP, 8-state):
---------S----HHHHHHHHHHHHHHHHHHHHHTTPPEEE--TT--STTEEEEE-TTS-EEEEEPPTTTGGG-SSS-------

Radius of gyration: 18.8 Å; Cα contacts (8 Å, |Δi|>4): 57; chains: 1; bounding box: 51×34×41 Å

Solvent-accessible surface area (backbone atoms only — not comparable to full-atom values): 5603 Å² total; per-residue (Å²): 133,88,82,74,76,79,75,76,70,94,74,74,76,52,73,65,56,51,49,52,57,48,50,66,56,48,51,59,52,54,50,52,35,52,76,68,62,43,54,52,75,48,76,59,93,85,40,86,50,95,52,34,33,38,35,39,34,84,87,71,52,71,45,80,46,72,60,66,71,85,68,58,79,80,51,87,85,57,94,69,83,85,80,81,130

Sequence (85 aa):
MATGEKRKLFFELSKSEKEKRFRSVLNPVLKRNRELNQPVVFRNSLCHKSNQFVHKYPNGKQFIIEIDLKTLSTKLGDSPALMII